Protein AF-A0A927ZLF7-F1 (afdb_monomer_lite)

Foldseek 3Di:
DDDDDDDPVVVVVPDPDDPPVVVVVVVVVVVVVVVVVVVVVVVVVVVVVVVVVVVVVVVVVVVVVVVVVVVVVVVVVVVVVVVVVVVVVVVVVVVVVVVVVVVVVVVVVVVVVVVPDVVSVVVCCCPVVVDDDVPDDDDDDDPPPDPDDDDDDDDDPPDDDDDDDDD

Radius of gyration: 61.61 Å; chains: 1; bounding box: 119×49×173 Å

Secondary structure (DSSP, 8-state):
---PPPPGGGGGGS------HHHHHHHHHHHHHHHHHHHHHHHHHHHHHHHHHHHHHHHHHHHHHHHHHHHHHHHHHHHHHHHHHHHHHHHHHHHHHHHHHHHHHHHHHHHHHHHTSHHHHHHHHHHHS----TT-----PPPTT--------------PPP-----

Structure (mmCIF, N/CA/C/O backbone):
data_AF-A0A927ZLF7-F1
#
_entry.id   AF-A0A927ZLF7-F1
#
loop_
_atom_site.group_PDB
_atom_site.id
_atom_site.type_symbol
_atom_site.label_atom_id
_atom_site.label_alt_id
_atom_site.label_comp_id
_atom_site.label_asym_id
_atom_site.label_entity_id
_atom_site.label_seq_id
_atom_site.pdbx_PDB_ins_code
_atom_site.Cartn_x
_atom_site.Cartn_y
_atom_site.Cartn_z
_atom_site.occupancy
_atom_site.B_iso_or_equiv
_atom_site.auth_seq_id
_atom_site.auth_comp_id
_atom_site.auth_asym_id
_atom_site.auth_atom_id
_atom_site.pdbx_PDB_model_num
ATOM 1 N N . MET A 1 1 ? 46.403 -35.017 -18.625 1.00 49.56 1 MET A N 1
ATOM 2 C CA . MET A 1 1 ? 46.566 -35.553 -19.998 1.00 49.56 1 MET A CA 1
ATOM 3 C C . MET A 1 1 ? 46.579 -34.379 -20.985 1.00 49.56 1 MET A C 1
ATOM 5 O O . MET A 1 1 ? 45.531 -33.820 -21.283 1.00 49.56 1 MET A O 1
ATOM 9 N N . PHE A 1 2 ? 47.757 -33.910 -21.409 1.00 51.69 2 PHE A N 1
ATOM 10 C CA . PHE A 1 2 ? 47.890 -32.727 -22.274 1.00 51.69 2 PHE A CA 1
ATOM 11 C C . PHE A 1 2 ? 47.727 -33.117 -23.753 1.00 51.69 2 PHE A C 1
ATOM 13 O O . PHE A 1 2 ? 48.564 -33.830 -24.302 1.00 51.69 2 PHE A O 1
ATOM 20 N N . LYS A 1 3 ? 46.661 -32.646 -24.419 1.00 57.66 3 LYS A N 1
ATOM 21 C CA . LYS A 1 3 ? 46.498 -32.790 -25.877 1.00 57.66 3 LYS A CA 1
ATOM 22 C C . LYS A 1 3 ? 47.559 -31.940 -26.583 1.00 57.66 3 LYS A C 1
ATOM 24 O O . LYS A 1 3 ? 47.423 -30.721 -26.673 1.00 57.66 3 LYS A O 1
ATOM 29 N N . GLN A 1 4 ? 48.617 -32.576 -27.081 1.00 65.00 4 GLN A N 1
ATOM 30 C CA . GLN A 1 4 ? 49.619 -31.909 -27.909 1.00 65.00 4 GLN A CA 1
ATOM 31 C C . GLN A 1 4 ? 48.948 -31.350 -29.175 1.00 65.00 4 GLN A C 1
ATOM 33 O O . GLN A 1 4 ? 48.414 -32.097 -29.996 1.00 65.00 4 GLN A O 1
ATOM 38 N N . LYS A 1 5 ? 48.962 -30.022 -29.345 1.00 63.06 5 LYS A N 1
ATOM 39 C CA . LYS A 1 5 ? 48.543 -29.378 -30.597 1.00 63.06 5 LYS A CA 1
ATOM 40 C C . LYS A 1 5 ? 49.514 -29.800 -31.699 1.00 63.06 5 LYS A C 1
ATOM 42 O O . LYS A 1 5 ? 50.704 -29.491 -31.621 1.00 63.06 5 LYS A O 1
ATOM 47 N N . LYS A 1 6 ? 49.009 -30.493 -32.726 1.00 60.06 6 LYS A N 1
ATOM 48 C CA . LYS A 1 6 ? 49.779 -30.813 -33.936 1.00 60.06 6 LYS A CA 1
ATOM 49 C C . LYS A 1 6 ? 50.379 -29.513 -34.487 1.00 60.06 6 LYS A C 1
ATOM 51 O O . LYS A 1 6 ? 49.663 -28.545 -34.738 1.00 60.06 6 LYS A O 1
ATOM 56 N N . ARG A 1 7 ? 51.710 -29.460 -34.599 1.00 61.31 7 ARG A N 1
ATOM 57 C CA . ARG A 1 7 ? 52.427 -28.293 -35.128 1.00 61.31 7 ARG A CA 1
ATOM 58 C C . ARG A 1 7 ? 52.123 -28.174 -36.627 1.00 61.31 7 ARG A C 1
ATOM 60 O O . ARG A 1 7 ? 52.374 -29.118 -37.370 1.00 61.31 7 ARG A O 1
ATOM 67 N N . ARG A 1 8 ? 51.623 -27.005 -37.050 1.00 59.34 8 ARG A N 1
ATOM 68 C CA . ARG A 1 8 ? 51.254 -26.637 -38.439 1.00 59.34 8 ARG A CA 1
ATOM 69 C C . ARG A 1 8 ? 52.331 -26.939 -39.489 1.00 59.34 8 ARG A C 1
ATOM 71 O O . ARG A 1 8 ? 52.030 -27.055 -40.666 1.00 59.34 8 ARG A O 1
ATOM 78 N N . SER A 1 9 ? 53.587 -27.057 -39.065 1.00 62.47 9 SER A N 1
ATOM 79 C CA . SER A 1 9 ? 54.728 -27.335 -39.936 1.00 62.47 9 SER A CA 1
ATOM 80 C C . SER A 1 9 ? 54.727 -28.737 -40.548 1.00 62.47 9 SER A C 1
ATOM 82 O O . SER A 1 9 ? 55.395 -28.937 -41.557 1.00 62.47 9 SER A O 1
ATOM 84 N N . LYS A 1 10 ? 54.003 -29.709 -39.971 1.00 60.00 10 LYS A N 1
ATOM 85 C CA . LYS A 1 10 ? 53.929 -31.069 -40.533 1.00 60.00 10 LYS A CA 1
ATOM 86 C C . LYS A 1 10 ? 53.048 -31.156 -41.784 1.00 60.00 10 LYS A C 1
ATOM 88 O O . LYS A 1 10 ? 53.311 -31.998 -42.625 1.00 60.00 10 LYS A O 1
ATOM 93 N N . GLU A 1 11 ? 52.064 -30.269 -41.929 1.00 59.34 11 GLU A N 1
ATOM 94 C CA . GLU A 1 11 ? 51.123 -30.264 -43.065 1.00 59.34 11 GLU A CA 1
ATOM 95 C C . GLU A 1 11 ? 51.746 -29.714 -44.357 1.00 59.34 11 GLU A C 1
ATOM 97 O O . GLU A 1 11 ? 51.234 -29.960 -45.440 1.00 59.34 11 GLU A O 1
ATOM 102 N N . PHE A 1 12 ? 52.863 -28.989 -44.256 1.00 57.78 12 PHE A N 1
ATOM 103 C CA . PHE A 1 12 ? 53.505 -28.341 -45.404 1.00 57.78 12 PHE A CA 1
ATOM 104 C C . PHE A 1 12 ? 54.439 -29.273 -46.193 1.00 57.78 12 PHE A C 1
ATOM 106 O O . PHE A 1 12 ? 54.893 -28.909 -47.270 1.00 57.78 12 PHE A O 1
ATOM 113 N N . LYS A 1 13 ? 54.767 -30.454 -45.647 1.00 59.03 13 LYS A N 1
ATOM 114 C CA . LYS A 1 13 ? 55.716 -31.406 -46.253 1.00 59.03 13 LYS A CA 1
ATOM 115 C C . LYS A 1 13 ? 55.062 -32.445 -47.171 1.00 59.03 13 LYS A C 1
ATOM 117 O O . LYS A 1 13 ? 55.790 -33.181 -47.816 1.00 59.03 13 LYS A O 1
ATOM 122 N N . ASP A 1 14 ? 53.730 -32.490 -47.218 1.00 57.72 14 ASP A N 1
ATOM 123 C CA . ASP A 1 14 ? 52.947 -33.533 -47.907 1.00 57.72 14 ASP A CA 1
ATOM 124 C C . ASP A 1 14 ? 52.192 -32.995 -49.140 1.00 57.72 14 ASP A C 1
ATOM 126 O O . ASP A 1 14 ? 51.301 -33.642 -49.684 1.00 57.72 14 ASP A O 1
ATOM 130 N N . SER A 1 15 ? 52.489 -31.763 -49.568 1.00 61.62 15 SER A N 1
ATOM 131 C CA . SER A 1 15 ? 51.762 -31.088 -50.642 1.00 61.62 15 SER A CA 1
ATOM 132 C C . SER A 1 15 ? 52.686 -30.726 -51.803 1.00 61.62 15 SER A C 1
ATOM 134 O O . SER A 1 15 ? 53.121 -29.582 -51.909 1.00 61.62 15 SER A O 1
ATOM 136 N N . ASP A 1 16 ? 52.895 -31.673 -52.719 1.00 64.75 16 ASP A N 1
ATOM 137 C CA . ASP A 1 16 ? 53.498 -31.474 -54.055 1.00 64.75 16 ASP A CA 1
ATOM 138 C C . ASP A 1 16 ? 52.570 -30.696 -55.019 1.00 64.75 16 ASP A C 1
ATOM 140 O O . ASP A 1 16 ? 52.528 -30.915 -56.230 1.00 64.75 16 ASP A O 1
ATOM 144 N N . LYS A 1 17 ? 51.769 -29.761 -54.495 1.00 68.19 17 LYS A N 1
ATOM 145 C CA . LYS A 1 17 ? 50.901 -28.920 -55.325 1.00 68.19 17 LYS A CA 1
ATOM 146 C C . LYS A 1 17 ? 51.685 -27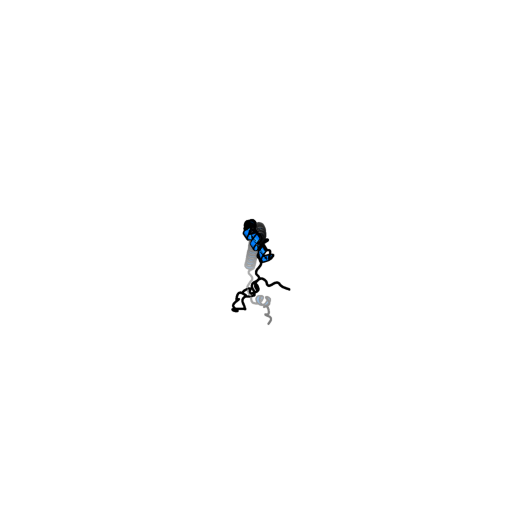.723 -55.836 1.00 68.19 17 LYS A C 1
ATOM 148 O O . LYS A 1 17 ? 52.077 -26.852 -55.062 1.00 68.19 17 LYS A O 1
ATOM 153 N N . ILE A 1 18 ? 51.832 -27.652 -57.156 1.00 70.56 18 ILE A N 1
ATOM 154 C CA . ILE A 1 18 ? 52.288 -26.459 -57.866 1.00 70.56 18 ILE A CA 1
ATOM 155 C C . ILE A 1 18 ? 51.312 -25.327 -57.522 1.00 70.56 18 ILE A C 1
ATOM 157 O O . ILE A 1 18 ? 50.118 -25.403 -57.811 1.00 70.56 18 ILE A O 1
ATOM 161 N N . ILE A 1 19 ? 51.806 -24.308 -56.820 1.00 64.56 19 ILE A N 1
ATOM 162 C CA . ILE A 1 19 ? 50.998 -23.163 -56.402 1.00 64.56 19 ILE A CA 1
ATOM 163 C C . ILE A 1 19 ? 50.776 -22.295 -57.633 1.00 64.56 19 ILE A C 1
ATOM 165 O O . ILE A 1 19 ? 51.656 -21.535 -58.033 1.00 64.56 19 ILE A O 1
ATOM 169 N N . ASP A 1 20 ? 49.586 -22.391 -58.210 1.00 78.81 20 ASP A N 1
ATOM 170 C CA . ASP A 1 20 ? 49.171 -21.485 -59.265 1.00 78.81 20 ASP A CA 1
ATOM 171 C C . ASP A 1 20 ? 48.983 -20.074 -58.675 1.00 78.81 20 ASP A C 1
ATOM 173 O O . ASP A 1 20 ? 48.108 -19.806 -57.838 1.00 78.81 20 ASP A O 1
ATOM 177 N N . LEU A 1 21 ? 49.895 -19.173 -59.043 1.00 80.50 21 LEU A N 1
ATOM 178 C CA . LEU A 1 21 ? 50.037 -17.849 -58.442 1.00 80.50 21 LEU A CA 1
ATOM 179 C C . LEU A 1 21 ? 48.779 -16.994 -58.654 1.00 80.50 21 LEU A C 1
ATOM 181 O O . LEU A 1 21 ? 48.458 -16.140 -57.821 1.00 80.50 21 LEU A O 1
ATOM 185 N N . GLU A 1 22 ? 48.061 -17.224 -59.751 1.00 81.88 22 GLU A N 1
ATOM 186 C CA . GLU A 1 22 ? 46.840 -16.505 -60.091 1.00 81.88 22 GLU A CA 1
ATOM 187 C C . GLU A 1 22 ? 45.661 -16.953 -59.221 1.00 81.88 22 GLU A C 1
ATOM 189 O O . GLU A 1 22 ? 44.995 -16.113 -58.604 1.00 81.88 22 GLU A O 1
ATOM 194 N N . GLN A 1 23 ? 45.487 -18.266 -59.043 1.00 84.88 23 GLN A N 1
ATOM 195 C CA . GLN A 1 23 ? 44.460 -18.834 -58.165 1.00 84.88 23 GLN A CA 1
ATOM 196 C C . GLN A 1 23 ? 44.677 -18.413 -56.705 1.00 84.88 23 GLN A C 1
ATOM 198 O O . GLN A 1 23 ? 43.746 -17.964 -56.031 1.00 84.88 23 GLN A O 1
ATOM 203 N N . ALA A 1 24 ? 45.927 -18.434 -56.232 1.00 83.88 24 ALA A N 1
ATOM 204 C CA . ALA A 1 24 ? 46.274 -17.981 -54.886 1.00 83.88 24 ALA A CA 1
ATOM 205 C C . ALA A 1 24 ? 46.009 -16.475 -54.677 1.00 83.88 24 ALA A C 1
ATOM 207 O O . ALA A 1 24 ? 45.646 -16.041 -53.577 1.00 83.88 24 ALA A O 1
ATOM 208 N N . ARG A 1 25 ? 46.185 -15.643 -55.716 1.00 86.25 25 ARG A N 1
ATOM 209 C CA . ARG A 1 25 ? 45.856 -14.206 -55.671 1.00 86.25 25 ARG A CA 1
ATOM 210 C C . ARG A 1 25 ? 44.343 -13.976 -55.664 1.00 86.25 25 ARG A C 1
ATOM 212 O O . ARG A 1 25 ? 43.883 -13.141 -54.880 1.00 86.25 25 ARG A O 1
ATOM 219 N N . ALA A 1 26 ? 43.583 -14.707 -56.479 1.00 88.75 26 ALA A N 1
ATOM 220 C CA . ALA A 1 26 ? 42.124 -14.628 -56.529 1.00 88.75 26 ALA A CA 1
ATOM 221 C C . ALA A 1 26 ? 41.488 -15.053 -55.195 1.00 88.75 26 ALA A C 1
ATOM 223 O O . ALA A 1 26 ? 40.708 -14.297 -54.618 1.00 88.75 26 ALA A O 1
ATOM 224 N N . GLU A 1 27 ? 41.919 -16.178 -54.621 1.00 89.12 27 GLU A N 1
ATOM 225 C CA . GLU A 1 27 ? 41.422 -16.665 -53.329 1.00 89.12 27 GLU A CA 1
ATOM 226 C C . GLU A 1 27 ? 41.693 -15.660 -52.197 1.00 89.12 27 GLU A C 1
ATOM 228 O O . GLU A 1 27 ? 40.836 -15.402 -51.352 1.00 89.12 27 GLU A O 1
ATOM 233 N N . ARG A 1 28 ? 42.872 -15.021 -52.187 1.00 87.44 28 ARG A N 1
ATOM 234 C CA . ARG A 1 28 ? 43.187 -13.957 -51.217 1.00 87.44 28 ARG A CA 1
ATOM 235 C C . ARG A 1 28 ? 42.292 -12.732 -51.396 1.00 87.44 28 ARG A C 1
ATOM 237 O O . ARG A 1 28 ? 41.918 -12.128 -50.390 1.00 87.44 28 ARG A O 1
ATOM 244 N N . ARG A 1 29 ? 41.964 -12.346 -52.635 1.00 90.56 29 ARG A N 1
ATOM 245 C CA . ARG A 1 29 ? 41.037 -11.235 -52.918 1.00 90.56 29 ARG A CA 1
ATOM 246 C C . ARG A 1 29 ? 39.629 -11.565 -52.427 1.00 90.56 29 ARG A C 1
ATOM 248 O O . ARG A 1 29 ? 39.061 -10.756 -51.701 1.00 90.56 29 ARG A O 1
ATOM 255 N N . GLU A 1 30 ? 39.121 -12.759 -52.713 1.00 90.38 30 GLU A N 1
ATOM 256 C CA . GLU A 1 30 ? 37.803 -13.212 -52.251 1.00 90.38 30 GLU A CA 1
ATOM 257 C C . GLU A 1 30 ? 37.743 -13.349 -50.724 1.00 90.38 30 GLU A C 1
ATOM 259 O O . GLU A 1 30 ? 36.836 -12.823 -50.084 1.00 90.38 30 GLU A O 1
ATOM 264 N N . ARG A 1 31 ? 38.775 -13.919 -50.089 1.00 91.31 31 ARG A N 1
ATOM 265 C CA . ARG A 1 31 ? 38.883 -13.955 -48.619 1.00 91.31 31 ARG A CA 1
ATOM 266 C C . ARG A 1 31 ? 38.894 -12.558 -48.001 1.00 91.31 31 ARG A C 1
ATOM 268 O O . ARG A 1 31 ? 38.296 -12.359 -46.945 1.00 91.31 31 ARG A O 1
ATOM 275 N N . ARG A 1 32 ? 39.564 -11.586 -48.633 1.00 91.81 32 ARG A N 1
ATOM 276 C CA . ARG A 1 32 ? 39.562 -10.184 -48.182 1.00 91.81 32 ARG A CA 1
ATOM 277 C C . ARG A 1 32 ? 38.184 -9.543 -48.343 1.00 91.81 32 ARG A C 1
ATOM 279 O O . ARG A 1 32 ? 37.761 -8.871 -47.406 1.00 91.81 32 ARG A O 1
ATOM 286 N N . LYS A 1 33 ? 37.482 -9.783 -49.457 1.00 93.12 33 LYS A N 1
ATOM 287 C CA . LYS A 1 33 ? 36.102 -9.312 -49.676 1.00 93.12 33 LYS A CA 1
ATOM 288 C C . LYS A 1 33 ? 35.145 -9.895 -48.637 1.00 93.12 33 LYS A C 1
ATOM 290 O O . LYS A 1 33 ? 34.545 -9.139 -47.888 1.00 93.12 33 LYS A O 1
ATOM 295 N N . LEU A 1 34 ? 35.136 -11.216 -48.461 1.00 93.19 34 LEU A N 1
ATOM 296 C CA . LEU A 1 34 ? 34.317 -11.895 -47.451 1.00 93.19 34 LEU A CA 1
ATOM 297 C C . LEU A 1 34 ? 34.610 -11.398 -46.029 1.00 93.19 34 LEU A C 1
ATOM 299 O O . LEU A 1 34 ? 33.699 -11.218 -45.220 1.00 93.19 34 LEU A O 1
ATOM 303 N N . ALA A 1 35 ? 35.883 -11.156 -45.702 1.00 92.12 35 ALA A N 1
ATOM 304 C CA . ALA A 1 35 ? 36.258 -10.585 -44.412 1.00 92.12 35 ALA A CA 1
ATOM 305 C C . ALA A 1 35 ? 35.784 -9.129 -44.256 1.00 92.12 35 ALA A C 1
ATOM 307 O O . ALA A 1 35 ? 35.370 -8.749 -43.158 1.00 92.12 35 ALA A O 1
ATOM 308 N N . ALA A 1 36 ? 35.828 -8.325 -45.322 1.00 92.88 36 ALA A N 1
ATOM 309 C CA . ALA A 1 36 ? 35.311 -6.960 -45.336 1.00 92.88 36 ALA A CA 1
ATOM 310 C C . ALA A 1 36 ? 33.781 -6.939 -45.190 1.00 92.88 36 ALA A C 1
ATOM 312 O O . ALA A 1 36 ? 33.273 -6.247 -44.309 1.00 92.88 36 ALA A O 1
ATOM 313 N N . ASP A 1 37 ? 33.063 -7.780 -45.932 1.00 92.94 37 ASP A N 1
ATOM 314 C CA . ASP A 1 37 ? 31.604 -7.909 -45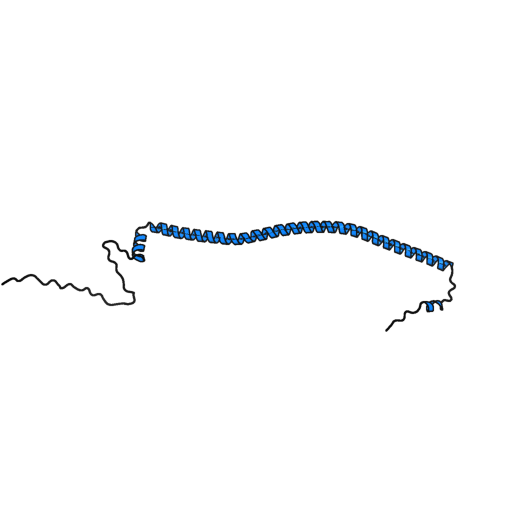.862 1.00 92.94 37 ASP A CA 1
ATOM 315 C C . ASP A 1 37 ? 31.149 -8.407 -44.492 1.00 92.94 37 ASP A C 1
ATOM 317 O O . ASP A 1 37 ? 30.184 -7.907 -43.913 1.00 92.94 37 ASP A O 1
ATOM 321 N N . LYS A 1 38 ? 31.887 -9.352 -43.897 1.00 92.06 38 LYS A N 1
ATOM 322 C CA . LYS A 1 38 ? 31.622 -9.821 -42.533 1.00 92.06 38 LYS A CA 1
ATOM 323 C C . LYS A 1 38 ? 31.832 -8.713 -41.500 1.00 92.06 38 LYS A C 1
ATOM 325 O O . LYS A 1 38 ? 31.056 -8.622 -40.547 1.00 92.06 38 LYS A O 1
ATOM 330 N N . LYS A 1 39 ? 32.850 -7.861 -41.672 1.00 91.12 39 LYS A N 1
ATOM 331 C CA . LYS A 1 39 ? 33.078 -6.690 -40.807 1.00 91.12 39 LYS A CA 1
ATOM 332 C C . LYS A 1 39 ? 31.980 -5.640 -40.981 1.00 91.12 39 LYS A C 1
ATOM 334 O O . LYS A 1 39 ? 31.467 -5.163 -39.972 1.00 91.12 39 LYS A O 1
ATOM 339 N N . LEU A 1 40 ? 31.581 -5.348 -42.217 1.00 91.81 40 LEU A N 1
ATOM 340 C CA . LEU A 1 40 ? 30.498 -4.420 -42.544 1.00 91.81 40 LEU A CA 1
ATOM 341 C C . LEU A 1 40 ? 29.156 -4.897 -41.977 1.00 91.81 40 LEU A C 1
ATOM 343 O O . LEU A 1 40 ? 28.427 -4.140 -41.346 1.00 91.81 40 LEU A O 1
ATOM 347 N N . ASN A 1 41 ? 28.831 -6.178 -42.141 1.00 91.25 41 ASN A N 1
ATOM 348 C CA . ASN A 1 41 ? 27.604 -6.745 -41.592 1.00 91.25 41 ASN A CA 1
ATOM 349 C C . ASN A 1 41 ? 27.620 -6.757 -40.060 1.00 91.25 41 ASN A C 1
ATOM 351 O O . ASN A 1 41 ? 26.595 -6.492 -39.435 1.00 91.25 41 ASN A O 1
ATOM 355 N N . LYS A 1 42 ? 28.778 -7.005 -39.434 1.00 90.25 42 LYS A N 1
ATOM 356 C CA . LYS A 1 42 ? 28.928 -6.898 -37.977 1.00 90.25 42 LYS A CA 1
ATOM 357 C C . LYS A 1 42 ? 28.726 -5.459 -37.491 1.00 90.25 42 LYS A C 1
ATOM 359 O O . LYS A 1 42 ? 27.980 -5.260 -36.537 1.00 90.25 42 LYS A O 1
ATOM 364 N N . SER A 1 43 ? 29.323 -4.462 -38.147 1.00 87.12 43 SER A N 1
ATOM 365 C CA . SER A 1 43 ? 29.132 -3.054 -37.774 1.00 87.12 43 SER A CA 1
ATOM 366 C C . SER A 1 43 ? 27.695 -2.582 -38.011 1.00 87.12 43 SER A C 1
ATOM 368 O O . SER A 1 43 ? 27.139 -1.917 -37.142 1.00 87.12 43 SER A O 1
ATOM 370 N N . ARG A 1 44 ? 27.042 -2.999 -39.108 1.00 87.69 44 ARG A N 1
ATOM 371 C CA . ARG A 1 44 ? 25.612 -2.734 -39.357 1.00 87.69 44 ARG A CA 1
ATOM 372 C C . ARG A 1 44 ? 24.717 -3.341 -38.281 1.00 87.69 44 ARG A C 1
ATOM 374 O O . ARG A 1 44 ? 23.830 -2.655 -37.786 1.00 87.69 44 ARG A O 1
ATOM 381 N N . ARG A 1 45 ? 24.948 -4.598 -37.886 1.00 84.62 45 ARG A N 1
ATOM 382 C CA . ARG A 1 45 ? 24.191 -5.250 -36.800 1.00 84.62 45 ARG A CA 1
ATOM 383 C C . ARG A 1 45 ? 24.364 -4.516 -35.474 1.00 84.62 45 ARG A C 1
ATOM 385 O O . ARG A 1 45 ? 23.376 -4.292 -34.784 1.00 84.62 45 ARG A O 1
ATOM 392 N N . ASN A 1 46 ? 25.588 -4.097 -35.158 1.00 84.38 46 ASN A N 1
ATOM 393 C CA . ASN A 1 46 ? 25.868 -3.324 -33.951 1.00 84.38 46 ASN A CA 1
ATOM 394 C C . ASN A 1 46 ? 25.184 -1.948 -33.989 1.00 84.38 46 ASN A C 1
ATOM 396 O O . ASN A 1 46 ? 24.528 -1.579 -33.024 1.00 84.38 46 ASN A O 1
ATOM 400 N N . ALA A 1 47 ? 25.248 -1.227 -35.112 1.00 82.00 47 ALA A N 1
ATOM 401 C CA . ALA A 1 47 ? 24.595 0.074 -35.269 1.00 82.00 47 ALA A CA 1
ATOM 402 C C . ALA A 1 47 ? 23.058 -0.018 -35.186 1.00 82.00 47 ALA A C 1
ATOM 404 O O . ALA A 1 47 ? 22.418 0.817 -34.549 1.00 82.00 47 ALA A O 1
ATOM 405 N N . LEU A 1 48 ? 22.453 -1.053 -35.784 1.00 82.12 48 LEU A N 1
ATOM 406 C CA . LEU A 1 48 ? 21.015 -1.325 -35.662 1.00 82.12 48 LEU A CA 1
ATOM 407 C C . LEU A 1 48 ? 20.623 -1.665 -34.216 1.00 82.12 48 LEU A C 1
ATOM 409 O O . LEU A 1 48 ? 19.600 -1.178 -33.731 1.00 82.12 48 LEU A O 1
ATOM 413 N N . GLY A 1 49 ? 21.455 -2.452 -33.524 1.00 77.56 4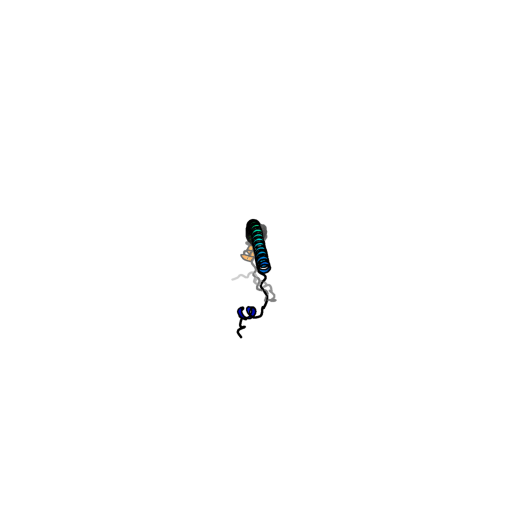9 GLY A N 1
ATOM 414 C CA . GLY A 1 49 ? 21.317 -2.732 -32.097 1.00 77.56 49 GLY A CA 1
ATOM 415 C C . GLY A 1 49 ? 21.355 -1.452 -31.265 1.00 77.56 49 GLY A C 1
ATOM 416 O O . GLY A 1 49 ? 20.409 -1.180 -30.536 1.00 77.56 49 GLY A O 1
ATOM 417 N N . GLU A 1 50 ? 22.368 -0.604 -31.449 1.00 76.25 50 GLU A N 1
ATOM 418 C CA . GLU A 1 50 ? 22.508 0.653 -30.706 1.00 76.25 50 GLU A CA 1
ATOM 419 C C . GLU A 1 50 ? 21.347 1.629 -30.931 1.00 76.25 50 GLU A C 1
ATOM 421 O O . GLU A 1 50 ? 20.881 2.262 -29.985 1.00 76.25 50 GLU A O 1
ATOM 426 N N . LEU A 1 51 ? 20.846 1.770 -32.160 1.00 70.50 51 LEU A N 1
ATOM 427 C CA . LEU A 1 51 ? 19.695 2.639 -32.433 1.00 70.50 51 LEU A CA 1
ATOM 428 C C . LEU A 1 51 ? 18.413 2.114 -31.768 1.00 70.50 51 LEU A C 1
ATOM 430 O O . LEU A 1 51 ? 17.605 2.908 -31.269 1.00 70.50 51 LEU A O 1
ATOM 434 N N . SER A 1 52 ? 18.235 0.789 -31.738 1.00 71.12 52 SER A N 1
ATOM 435 C CA . SER A 1 52 ? 17.129 0.133 -31.037 1.00 71.12 52 SER A CA 1
ATOM 436 C C . SER A 1 52 ? 17.250 0.318 -29.525 1.00 71.12 52 SER A C 1
ATOM 438 O O . SER A 1 52 ? 16.315 0.813 -28.895 1.00 71.12 52 SER A O 1
ATOM 440 N N . GLU A 1 53 ? 18.426 0.043 -28.960 1.00 68.88 53 GLU A N 1
ATOM 441 C CA . GLU A 1 53 ? 18.750 0.201 -27.539 1.00 68.88 53 GLU A CA 1
ATOM 442 C C . GLU A 1 53 ? 18.523 1.646 -27.081 1.00 68.88 53 GLU A C 1
ATOM 444 O O . GLU A 1 53 ? 17.809 1.882 -26.109 1.00 68.88 53 GLU A O 1
ATOM 449 N N . ARG A 1 54 ? 19.005 2.645 -27.833 1.00 65.31 54 ARG A N 1
ATOM 450 C CA . ARG A 1 54 ? 18.785 4.073 -27.531 1.00 65.31 54 ARG A CA 1
ATOM 451 C C . ARG A 1 54 ? 17.292 4.439 -27.520 1.00 65.31 54 ARG A C 1
ATOM 453 O O . ARG A 1 54 ? 16.842 5.169 -26.632 1.00 65.31 54 ARG A O 1
ATOM 460 N N . LYS A 1 55 ? 16.492 3.920 -28.466 1.00 65.44 55 LYS A N 1
ATOM 461 C CA . LYS A 1 55 ? 15.029 4.146 -28.508 1.00 65.44 55 LYS A CA 1
ATOM 462 C C . LYS A 1 55 ? 14.272 3.384 -27.416 1.00 65.44 55 LYS A C 1
ATOM 464 O O . LYS A 1 55 ? 13.260 3.886 -26.921 1.00 65.44 55 LYS A O 1
ATOM 469 N N . VAL A 1 56 ? 14.700 2.176 -27.063 1.00 67.38 56 VAL A N 1
ATOM 470 C CA . VAL A 1 56 ? 14.093 1.357 -26.003 1.00 67.38 56 VAL A CA 1
ATOM 471 C C . VAL A 1 56 ? 14.405 1.965 -24.638 1.00 67.38 56 VAL A C 1
ATOM 473 O O . VAL A 1 56 ? 13.485 2.200 -23.862 1.00 67.38 56 VAL A O 1
ATOM 476 N N . ASN A 1 57 ? 15.645 2.387 -24.391 1.00 72.19 57 ASN A N 1
ATOM 477 C CA . ASN A 1 57 ? 16.046 2.994 -23.123 1.00 72.19 57 ASN A CA 1
ATOM 478 C C . ASN A 1 57 ? 15.287 4.303 -22.831 1.00 72.19 57 ASN A C 1
ATOM 480 O O . ASN A 1 57 ? 14.870 4.553 -21.699 1.00 72.19 57 ASN A O 1
ATOM 484 N N . LYS A 1 58 ? 15.015 5.118 -23.863 1.00 71.75 58 LYS A N 1
ATOM 485 C CA . LYS A 1 58 ? 14.201 6.342 -23.726 1.00 71.75 58 LYS A CA 1
ATOM 486 C C . LYS A 1 58 ? 12.728 6.037 -23.412 1.00 71.75 58 LYS A C 1
ATOM 488 O O . LYS A 1 58 ? 12.114 6.757 -22.627 1.00 71.75 58 LYS A O 1
ATOM 493 N N . ARG A 1 59 ? 12.159 4.969 -23.986 1.00 75.50 59 ARG A N 1
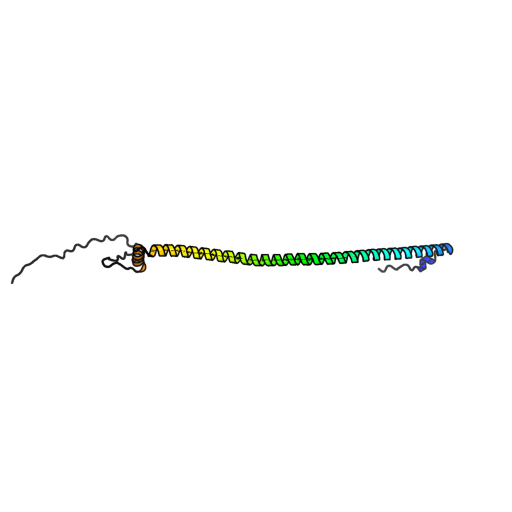ATOM 494 C CA . ARG A 1 59 ? 10.789 4.505 -23.686 1.00 75.50 59 ARG A CA 1
ATOM 495 C C . ARG A 1 59 ? 10.688 3.888 -22.289 1.00 75.50 59 ARG A C 1
ATOM 497 O O . ARG A 1 59 ? 9.733 4.176 -21.574 1.00 75.50 59 ARG A O 1
ATOM 504 N N . ASN A 1 60 ? 11.694 3.124 -21.879 1.00 79.88 60 ASN A N 1
ATOM 505 C CA . ASN A 1 60 ? 11.758 2.488 -20.567 1.00 79.88 60 ASN A CA 1
ATOM 506 C C . ASN A 1 60 ? 11.884 3.527 -19.450 1.00 79.88 60 ASN A C 1
ATOM 508 O O . ASN A 1 60 ? 11.167 3.423 -18.464 1.00 79.88 60 ASN A O 1
ATOM 512 N N . ARG A 1 61 ? 12.685 4.588 -19.638 1.00 82.38 61 ARG A N 1
ATOM 513 C CA . ARG A 1 61 ? 12.744 5.719 -18.692 1.00 82.38 61 ARG A CA 1
ATOM 514 C C . ARG A 1 61 ? 11.387 6.392 -18.505 1.00 82.38 61 ARG A C 1
ATOM 516 O O . ARG A 1 61 ? 10.989 6.626 -17.373 1.00 82.38 61 ARG A O 1
ATOM 523 N N . LYS A 1 62 ? 10.653 6.660 -19.592 1.00 85.44 62 LYS A N 1
ATOM 524 C CA . LYS A 1 62 ? 9.297 7.226 -19.494 1.00 85.44 62 LYS A CA 1
ATOM 525 C C . LYS A 1 62 ? 8.345 6.286 -18.753 1.00 85.44 62 LYS A C 1
ATOM 527 O O . LYS A 1 62 ? 7.641 6.736 -17.862 1.00 85.44 62 LYS A O 1
ATOM 532 N N . ARG A 1 63 ? 8.358 4.987 -19.074 1.00 88.88 63 ARG A N 1
ATOM 533 C CA . ARG A 1 63 ? 7.555 3.977 -18.360 1.00 88.88 63 ARG A CA 1
ATOM 534 C C . ARG A 1 63 ? 7.890 3.920 -16.872 1.00 88.88 63 ARG A C 1
ATOM 536 O O . ARG A 1 63 ? 6.973 3.848 -16.070 1.00 88.88 63 ARG A O 1
ATOM 543 N N . LEU A 1 64 ? 9.170 4.003 -16.517 1.00 91.69 64 LEU A N 1
ATOM 544 C CA . LEU A 1 64 ? 9.627 4.006 -15.128 1.00 91.69 64 LEU A CA 1
ATOM 545 C C . LEU A 1 64 ? 9.138 5.263 -14.395 1.00 91.69 64 LEU A C 1
ATOM 547 O O . LEU A 1 64 ? 8.621 5.151 -13.293 1.00 91.69 64 LEU A O 1
ATOM 551 N N . ILE A 1 65 ? 9.183 6.435 -15.040 1.00 91.69 65 ILE A N 1
ATOM 552 C CA . ILE A 1 65 ? 8.609 7.674 -14.489 1.00 91.69 65 ILE A CA 1
ATOM 553 C C . ILE A 1 65 ? 7.101 7.518 -14.241 1.00 91.69 65 ILE A C 1
ATOM 555 O O . ILE A 1 65 ? 6.645 7.796 -13.137 1.00 91.69 65 ILE A O 1
ATOM 559 N N . TYR A 1 66 ? 6.331 7.029 -15.220 1.00 93.69 66 TYR A N 1
ATOM 560 C CA . TYR A 1 66 ? 4.895 6.784 -15.028 1.00 93.69 66 TYR A CA 1
ATOM 561 C C . TYR A 1 66 ? 4.627 5.765 -13.919 1.00 93.69 66 TYR A C 1
ATOM 563 O O . TYR A 1 66 ? 3.720 5.963 -13.118 1.00 93.69 66 TYR A O 1
ATOM 571 N N . PHE A 1 67 ? 5.431 4.706 -13.834 1.00 94.50 67 PHE A N 1
ATOM 572 C CA . PHE A 1 67 ? 5.318 3.700 -12.783 1.00 94.50 67 PHE A CA 1
ATOM 573 C C . PHE A 1 67 ? 5.579 4.295 -11.394 1.00 94.50 67 PHE A C 1
ATOM 575 O O . PHE A 1 67 ? 4.805 4.045 -10.476 1.00 94.50 67 PHE A O 1
ATOM 582 N N . CYS A 1 68 ? 6.598 5.148 -11.247 1.00 93.81 68 CYS A N 1
ATOM 583 C CA . CYS A 1 68 ? 6.854 5.875 -10.002 1.00 93.81 68 CYS A CA 1
ATOM 584 C C . CYS A 1 68 ? 5.702 6.818 -9.631 1.00 93.81 68 CYS A C 1
ATOM 586 O O . CYS A 1 68 ? 5.338 6.889 -8.461 1.00 93.81 68 CYS A O 1
ATOM 588 N N . ILE A 1 69 ? 5.107 7.514 -10.607 1.00 94.00 69 ILE A N 1
ATOM 589 C CA . ILE A 1 69 ? 3.948 8.390 -10.370 1.00 94.00 69 ILE A CA 1
ATOM 590 C C . ILE A 1 69 ? 2.750 7.567 -9.880 1.00 94.00 69 ILE A C 1
ATOM 592 O O . ILE A 1 69 ? 2.141 7.912 -8.872 1.00 94.00 69 ILE A O 1
ATOM 596 N N . ILE A 1 70 ? 2.439 6.456 -10.554 1.00 94.25 70 ILE A N 1
ATOM 597 C CA . ILE A 1 70 ? 1.333 5.564 -10.179 1.00 94.25 70 ILE A CA 1
ATOM 598 C C . ILE A 1 70 ? 1.561 4.976 -8.782 1.00 94.25 70 ILE A C 1
ATOM 600 O O . ILE A 1 70 ? 0.650 4.993 -7.958 1.00 94.25 70 ILE A O 1
ATOM 604 N N . LEU A 1 71 ? 2.777 4.510 -8.482 1.00 94.44 71 LEU A N 1
ATOM 605 C CA . LEU A 1 71 ? 3.130 4.031 -7.145 1.00 94.44 71 LEU A CA 1
ATOM 606 C C . LEU A 1 71 ? 2.978 5.122 -6.083 1.00 94.44 71 LEU A C 1
ATOM 608 O O . LEU A 1 71 ? 2.427 4.849 -5.022 1.00 94.44 71 LEU A O 1
ATOM 612 N N . GLY A 1 72 ? 3.409 6.352 -6.370 1.00 92.50 72 GLY A N 1
ATOM 613 C CA . GLY A 1 72 ? 3.225 7.485 -5.464 1.00 92.50 72 GLY A CA 1
ATOM 614 C C . GLY A 1 72 ? 1.751 7.727 -5.133 1.00 92.50 72 GLY A C 1
ATOM 615 O O . GLY A 1 72 ? 1.401 7.863 -3.964 1.00 92.50 72 GLY A O 1
ATOM 616 N N . ILE A 1 73 ? 0.872 7.689 -6.141 1.00 91.00 73 ILE A N 1
ATOM 617 C CA . ILE A 1 73 ? -0.581 7.827 -5.950 1.00 91.00 73 ILE A CA 1
ATOM 618 C C . ILE A 1 73 ? -1.128 6.692 -5.072 1.00 91.00 73 ILE A C 1
ATOM 620 O O . ILE A 1 73 ? -1.882 6.952 -4.136 1.00 91.00 73 ILE A O 1
ATOM 624 N N . ILE A 1 74 ? -0.719 5.443 -5.322 1.00 89.94 74 ILE A N 1
ATOM 625 C CA . ILE A 1 74 ? -1.143 4.279 -4.526 1.00 89.94 74 ILE A CA 1
ATOM 626 C C . ILE A 1 74 ? -0.705 4.419 -3.063 1.00 89.94 74 ILE A C 1
ATOM 628 O O . ILE A 1 74 ? -1.490 4.123 -2.167 1.00 89.94 74 ILE A O 1
ATOM 632 N N . VAL A 1 75 ? 0.515 4.896 -2.805 1.00 89.75 75 VAL A N 1
ATOM 633 C CA . VAL A 1 75 ? 1.024 5.107 -1.441 1.00 89.75 75 VAL A CA 1
ATOM 634 C C . VAL A 1 75 ? 0.235 6.198 -0.715 1.00 89.75 75 VAL A C 1
ATOM 636 O O . VAL A 1 75 ? -0.129 6.002 0.441 1.00 89.75 75 VAL A O 1
ATOM 639 N N . VAL A 1 76 ? -0.086 7.312 -1.381 1.00 86.31 76 VAL A N 1
ATOM 640 C CA . VAL A 1 76 ? -0.892 8.398 -0.791 1.00 86.31 76 VAL A CA 1
ATOM 641 C C . VAL A 1 76 ? -2.299 7.911 -0.433 1.00 86.31 76 VAL A C 1
ATOM 643 O O . VAL A 1 76 ? -2.777 8.160 0.674 1.00 86.31 76 VAL A O 1
ATOM 646 N N . ILE A 1 77 ? -2.944 7.167 -1.337 1.00 82.44 77 ILE A N 1
ATOM 647 C CA . ILE A 1 77 ? -4.265 6.574 -1.086 1.00 82.44 77 ILE A CA 1
ATOM 648 C C . ILE A 1 77 ? -4.175 5.544 0.046 1.00 82.44 77 ILE A C 1
ATOM 650 O O . ILE A 1 77 ? -4.983 5.581 0.970 1.00 82.44 77 ILE A O 1
ATOM 654 N N . GLY A 1 78 ? -3.176 4.661 0.022 1.00 81.81 78 GLY A N 1
ATOM 655 C CA . GLY A 1 78 ? -2.960 3.653 1.060 1.00 81.81 78 GLY A CA 1
ATOM 656 C C . GLY A 1 78 ? -2.733 4.263 2.444 1.00 81.81 78 GLY A C 1
ATOM 657 O O . GLY A 1 78 ? -3.315 3.792 3.419 1.00 81.81 78 GLY A O 1
ATOM 658 N N . TRP A 1 79 ? -1.962 5.351 2.531 1.00 76.75 79 TRP A N 1
ATOM 659 C CA . TRP A 1 79 ? -1.748 6.098 3.773 1.00 76.75 79 TRP A CA 1
ATOM 660 C C . TRP A 1 79 ? -3.046 6.725 4.289 1.00 76.75 79 TRP A C 1
ATOM 662 O O . TRP A 1 79 ? -3.362 6.612 5.471 1.00 76.75 79 TRP A O 1
ATOM 672 N N . SER A 1 80 ? -3.831 7.341 3.400 1.00 70.75 80 SER A N 1
ATOM 673 C CA . SER A 1 80 ? -5.135 7.919 3.742 1.00 70.75 80 SER A CA 1
ATOM 674 C C . SER A 1 80 ? -6.112 6.856 4.253 1.00 70.75 80 SER A C 1
ATOM 676 O O . SER A 1 80 ? -6.742 7.051 5.290 1.00 70.75 80 SER A O 1
ATOM 678 N N . VAL A 1 81 ? -6.176 5.693 3.599 1.00 63.91 81 VAL A N 1
ATOM 679 C CA . VAL A 1 81 ? -7.019 4.569 4.029 1.00 63.91 81 VAL A CA 1
ATOM 680 C C . VAL A 1 81 ? -6.572 4.028 5.388 1.00 63.91 81 VAL A C 1
ATOM 682 O O . VAL A 1 81 ? -7.421 3.805 6.247 1.00 63.91 81 VAL A O 1
ATOM 685 N N . PHE A 1 82 ? -5.266 3.879 5.633 1.00 63.12 82 PHE A N 1
ATOM 686 C CA . PHE A 1 82 ? -4.748 3.482 6.949 1.00 63.12 82 PHE A CA 1
ATOM 687 C C . PHE A 1 82 ? -5.127 4.483 8.053 1.00 63.12 82 PHE A C 1
ATOM 689 O O . PHE A 1 82 ? -5.527 4.072 9.142 1.00 63.12 82 PHE A O 1
ATOM 696 N N . HIS A 1 83 ? -5.061 5.786 7.763 1.00 60.44 83 HIS A N 1
ATOM 697 C CA . HIS A 1 83 ? -5.412 6.848 8.710 1.00 60.44 83 HIS A CA 1
ATOM 698 C C . HIS A 1 83 ? -6.924 6.910 9.001 1.00 60.44 83 HIS A C 1
ATOM 700 O O . HIS A 1 83 ? -7.351 7.125 10.136 1.00 60.44 83 HIS A O 1
ATOM 706 N N . VAL A 1 84 ? -7.757 6.646 7.991 1.00 57.06 84 VAL A N 1
ATOM 707 C CA . VAL A 1 84 ? -9.216 6.541 8.151 1.00 57.06 84 VAL A CA 1
ATOM 708 C C . VAL A 1 84 ? -9.605 5.256 8.894 1.00 57.06 84 VAL A C 1
ATOM 710 O O . VAL A 1 84 ? -10.538 5.266 9.699 1.00 57.06 84 VAL A O 1
ATOM 713 N N . TYR A 1 85 ? -8.863 4.161 8.711 1.00 54.62 85 TYR A N 1
ATOM 714 C CA . TYR A 1 85 ? -9.092 2.920 9.454 1.00 54.62 85 TYR A CA 1
ATOM 715 C C . TYR A 1 85 ? -8.785 3.050 10.950 1.00 54.62 85 TYR A C 1
ATOM 717 O O . TYR A 1 85 ? -9.510 2.467 11.760 1.00 54.62 85 TYR A O 1
ATOM 725 N N . SER A 1 86 ? -7.779 3.841 11.348 1.00 52.62 86 SER A N 1
ATOM 726 C CA . SER A 1 86 ? -7.572 4.143 12.773 1.00 52.62 86 SER A CA 1
ATOM 727 C C . SER A 1 86 ? -8.744 4.920 13.380 1.00 52.62 86 SER A C 1
ATOM 729 O O . SER A 1 86 ? -9.093 4.688 14.536 1.00 52.62 86 SER A O 1
ATOM 731 N N . LEU A 1 87 ? -9.430 5.746 12.585 1.00 51.75 87 LEU A N 1
ATOM 732 C CA . LEU A 1 87 ? -10.542 6.570 13.056 1.00 51.75 87 LEU A CA 1
ATOM 733 C C . LEU A 1 87 ? -11.843 5.768 13.248 1.00 51.75 87 LEU A C 1
ATOM 735 O O . LEU A 1 87 ? -12.619 6.044 14.161 1.00 51.75 87 LEU A O 1
ATOM 739 N N . GLN A 1 88 ? -12.069 4.703 12.467 1.00 51.78 88 GLN A N 1
ATOM 740 C CA . GLN A 1 88 ? -13.215 3.806 12.693 1.00 51.78 88 GLN A CA 1
ATOM 741 C C . GLN A 1 88 ? -13.133 3.032 14.017 1.00 51.78 88 GLN A C 1
ATOM 743 O O . GLN A 1 88 ? -14.169 2.632 14.560 1.00 51.78 88 GLN A O 1
ATOM 748 N N . LYS A 1 89 ? -11.927 2.820 14.558 1.00 50.62 89 LYS A N 1
ATOM 749 C CA . LYS A 1 89 ? -11.761 2.176 15.866 1.00 50.62 89 LYS A CA 1
ATOM 750 C C . LYS A 1 89 ? -12.204 3.105 17.002 1.00 50.62 89 LYS A C 1
ATOM 752 O O . LYS A 1 89 ? -12.859 2.648 17.937 1.00 50.62 89 LYS A O 1
ATOM 757 N N . GLU A 1 90 ? -11.930 4.402 16.876 1.00 51.03 90 GLU A N 1
ATOM 758 C CA . GLU A 1 90 ? -12.352 5.428 17.838 1.00 51.03 90 GLU A CA 1
ATOM 759 C C . GLU A 1 90 ? -13.857 5.708 17.768 1.00 51.03 90 GLU A C 1
ATOM 761 O O . GLU A 1 90 ? -14.511 5.816 18.806 1.00 51.03 90 GLU A O 1
ATOM 766 N N . TYR A 1 91 ? -14.448 5.706 16.567 1.00 52.97 91 TYR A N 1
ATOM 767 C CA . TYR A 1 91 ? -15.896 5.881 16.400 1.00 52.97 91 TYR A CA 1
ATOM 768 C C . TYR A 1 91 ? -16.714 4.805 17.129 1.00 52.97 91 TYR A C 1
ATOM 770 O O . TYR A 1 91 ? -17.730 5.120 17.747 1.00 52.97 91 TYR A O 1
ATOM 778 N N . LYS A 1 92 ? -16.264 3.543 17.134 1.00 52.78 92 LYS A N 1
ATOM 779 C CA . LYS A 1 92 ? -16.947 2.479 17.893 1.00 52.78 92 LYS A CA 1
ATOM 780 C C . LYS A 1 92 ? -16.852 2.691 19.408 1.00 52.78 92 LYS A C 1
ATOM 782 O O . LYS A 1 92 ? -17.822 2.422 20.113 1.00 52.78 92 LYS A O 1
ATOM 787 N N . GLY A 1 93 ? -15.729 3.219 19.898 1.00 58.50 93 GLY A N 1
ATOM 788 C CA . GLY A 1 93 ? -15.552 3.562 21.312 1.00 58.50 93 GLY A CA 1
ATOM 789 C C . GLY A 1 93 ? -16.435 4.732 21.756 1.00 58.50 93 GLY A C 1
ATOM 790 O O . GLY A 1 93 ? -17.085 4.654 22.796 1.00 58.50 93 GLY A O 1
ATOM 791 N N . ILE A 1 94 ? -16.522 5.787 20.943 1.00 57.72 94 ILE A N 1
ATOM 792 C CA . ILE A 1 94 ? -17.298 6.999 21.259 1.00 57.72 94 ILE A CA 1
ATOM 793 C C . ILE A 1 94 ? -18.812 6.750 21.162 1.00 57.72 94 ILE A C 1
ATOM 795 O O . ILE A 1 94 ? -19.580 7.285 21.966 1.00 57.72 94 ILE A O 1
ATOM 799 N N . VAL A 1 95 ? -19.261 5.906 20.227 1.00 59.78 95 VAL A N 1
ATOM 800 C CA . VAL A 1 95 ? -20.675 5.502 20.126 1.00 59.78 95 VAL A CA 1
ATOM 801 C C . VAL A 1 95 ? -21.084 4.628 21.315 1.00 59.78 95 VAL A C 1
ATOM 803 O O . VAL A 1 95 ? -22.159 4.837 21.876 1.00 59.78 95 VAL A O 1
ATOM 806 N N . ALA A 1 96 ? -20.220 3.706 21.756 1.00 61.12 96 ALA A N 1
ATOM 807 C CA . ALA A 1 96 ? -20.483 2.884 22.936 1.00 61.12 96 ALA A CA 1
ATOM 808 C C . ALA A 1 96 ? -20.576 3.727 24.220 1.00 61.12 96 ALA A C 1
ATOM 810 O O . ALA A 1 96 ? -21.494 3.536 25.017 1.00 61.12 96 ALA A O 1
ATOM 811 N N . GLN A 1 97 ? -19.687 4.712 24.388 1.00 60.94 97 GLN A N 1
ATOM 812 C CA . GLN A 1 97 ? -19.733 5.631 25.530 1.00 60.94 97 GLN A CA 1
ATOM 813 C C . GLN A 1 97 ? -20.982 6.518 25.509 1.00 60.94 97 GLN A C 1
ATOM 815 O O . GLN A 1 97 ? -21.645 6.659 26.532 1.00 60.94 97 GLN A O 1
ATOM 820 N N . ASN A 1 98 ? -21.364 7.059 24.349 1.00 62.12 98 ASN A N 1
ATOM 821 C CA . ASN A 1 98 ? -22.600 7.837 24.231 1.00 62.12 98 ASN A CA 1
ATOM 822 C C . ASN A 1 98 ? -23.849 7.009 24.548 1.00 62.12 98 ASN A C 1
ATOM 824 O O . ASN A 1 98 ? -24.782 7.534 25.152 1.00 62.12 98 ASN A O 1
ATOM 828 N N . LYS A 1 99 ? -23.877 5.731 24.155 1.00 66.00 99 LYS A N 1
ATOM 829 C CA . LYS A 1 99 ? -25.000 4.843 24.465 1.00 66.00 99 LYS A CA 1
ATOM 830 C C . LYS A 1 99 ? -25.091 4.568 25.969 1.00 66.00 99 LYS A C 1
ATOM 832 O O . LYS A 1 99 ? -26.144 4.801 26.549 1.00 66.00 99 LYS A O 1
ATOM 837 N N . ALA A 1 100 ? -23.974 4.211 26.605 1.00 69.25 100 ALA A N 1
ATOM 838 C CA . ALA A 1 100 ? -23.921 3.978 28.049 1.00 69.25 100 ALA A CA 1
ATOM 839 C C . ALA A 1 100 ? -24.266 5.236 28.871 1.00 69.25 100 ALA A C 1
ATOM 841 O O . ALA A 1 100 ? -24.922 5.145 29.903 1.00 69.25 100 ALA A O 1
ATOM 842 N N . LEU A 1 101 ? -23.846 6.427 28.424 1.00 63.34 101 LEU A N 1
ATOM 843 C CA . LEU A 1 101 ? -24.201 7.685 29.092 1.00 63.34 101 LEU A CA 1
ATOM 844 C C . LEU A 1 101 ? -25.678 8.059 28.900 1.00 63.34 101 LEU A C 1
ATOM 846 O O . LEU A 1 101 ? -26.252 8.690 29.784 1.00 63.34 101 LEU A O 1
ATOM 850 N N . LYS A 1 102 ? -26.294 7.699 27.767 1.00 64.38 102 LYS A N 1
ATOM 851 C CA . LYS A 1 102 ? -27.731 7.908 27.540 1.00 64.38 102 LYS A CA 1
ATOM 852 C C . LYS A 1 102 ? -28.587 6.965 28.377 1.00 64.38 102 LYS A C 1
ATOM 854 O O . LYS A 1 102 ? -29.537 7.451 28.973 1.00 64.38 102 LYS A O 1
ATOM 859 N N . GLU A 1 103 ? -28.219 5.688 28.459 1.00 68.94 103 GLU A N 1
ATOM 860 C CA . GLU A 1 103 ? -28.899 4.704 29.316 1.00 68.94 103 GLU A CA 1
ATOM 861 C C . GLU A 1 103 ? -28.855 5.160 30.780 1.00 68.94 103 GLU A C 1
ATOM 863 O O . GLU A 1 103 ? -29.900 5.374 31.378 1.00 68.94 103 GLU A O 1
ATOM 868 N N . LYS A 1 104 ? -27.674 5.528 31.301 1.00 66.50 104 LYS A N 1
ATOM 869 C CA . LYS A 1 104 ? -27.563 6.092 32.660 1.00 66.50 104 LYS A CA 1
ATOM 870 C C . LYS A 1 104 ? -28.417 7.339 32.867 1.00 66.50 104 LYS A C 1
ATOM 872 O O . LYS A 1 104 ? -28.997 7.515 33.928 1.00 66.50 104 LYS A O 1
ATOM 877 N N . LYS A 1 105 ? -28.480 8.241 31.883 1.00 68.19 105 LYS A N 1
ATOM 878 C CA . LYS A 1 105 ? -29.341 9.425 31.994 1.00 68.19 105 LYS A CA 1
ATOM 879 C C . LYS A 1 105 ? -30.818 9.053 32.047 1.00 68.19 105 LYS A C 1
ATOM 881 O O . LYS A 1 105 ? -31.532 9.718 32.780 1.00 68.19 105 LYS A O 1
ATOM 886 N N . GLN A 1 106 ? -31.253 8.049 31.287 1.00 67.69 106 GLN A N 1
ATOM 887 C CA . GLN A 1 106 ? -32.634 7.570 31.306 1.00 67.69 106 GLN A CA 1
ATOM 888 C C . GLN A 1 106 ? -32.977 6.949 32.661 1.00 67.69 106 GLN A C 1
ATOM 890 O O . GLN A 1 106 ? -33.922 7.414 33.293 1.00 67.69 106 GLN A O 1
ATOM 895 N N . ASP A 1 107 ? -32.139 6.038 33.156 1.00 68.44 107 ASP A N 1
ATOM 896 C CA . ASP A 1 107 ? -32.318 5.394 34.462 1.00 68.44 107 ASP A CA 1
ATOM 897 C C . ASP A 1 107 ? -32.405 6.441 35.588 1.00 68.44 107 ASP A C 1
ATOM 899 O O . ASP A 1 107 ? -33.354 6.464 36.367 1.00 68.44 107 ASP A O 1
ATOM 903 N N . LEU A 1 108 ? -31.472 7.403 35.611 1.00 62.03 108 LEU A N 1
ATOM 904 C CA . LEU A 1 108 ? -31.481 8.487 36.598 1.00 62.03 108 LEU A CA 1
ATOM 905 C C . LEU A 1 108 ? -32.675 9.442 36.438 1.00 62.03 108 LEU A C 1
ATOM 907 O O . LEU A 1 108 ? -33.129 10.002 37.431 1.00 62.03 108 LEU A O 1
ATOM 911 N N . THR A 1 109 ? -33.192 9.670 35.226 1.00 60.16 109 THR A N 1
ATOM 912 C CA . THR A 1 109 ? -34.406 10.490 35.044 1.00 60.16 109 THR A CA 1
ATOM 913 C C . THR A 1 109 ? -35.673 9.771 35.484 1.00 60.16 109 THR A C 1
ATOM 915 O O . THR A 1 109 ? -36.585 10.429 35.982 1.00 60.16 109 THR A O 1
ATOM 918 N N . GLU A 1 110 ? -35.731 8.449 35.336 1.00 64.06 110 GLU A N 1
ATOM 919 C CA . GLU A 1 110 ? -36.831 7.631 35.847 1.00 64.06 110 GLU A CA 1
ATOM 920 C C . GLU A 1 110 ? -36.805 7.589 37.379 1.00 64.06 110 GLU A C 1
ATOM 922 O O . GLU A 1 110 ? -37.829 7.846 38.015 1.00 64.06 110 GLU A O 1
ATOM 927 N N . GLU A 1 111 ? -35.626 7.406 37.982 1.00 60.88 111 GLU A N 1
ATOM 928 C CA . GLU A 1 111 ? -35.442 7.526 39.432 1.00 60.88 111 GLU A CA 1
ATOM 929 C C . GLU A 1 111 ? -35.843 8.919 39.938 1.00 60.88 111 GLU A C 1
ATOM 931 O O . GLU A 1 111 ? -36.607 9.033 40.895 1.00 60.88 111 GLU A O 1
ATOM 936 N N . LEU A 1 112 ? -35.404 9.993 39.272 1.00 60.34 112 LEU A N 1
ATOM 937 C CA . LEU A 1 112 ? -35.742 11.364 39.669 1.00 60.34 112 LEU A CA 1
ATOM 938 C C . LEU A 1 112 ? -37.244 11.665 39.525 1.00 60.34 112 LEU A C 1
ATOM 940 O O . LEU A 1 112 ? -37.805 12.406 40.334 1.00 60.34 112 LEU A O 1
ATOM 944 N N . GLY A 1 113 ? -37.905 11.077 38.525 1.00 59.59 113 GLY A N 1
ATOM 945 C CA . GLY A 1 113 ? -39.359 11.131 38.373 1.00 59.59 113 GLY A CA 1
ATOM 946 C C . GLY A 1 113 ? -40.092 10.453 39.534 1.00 59.59 113 GLY A C 1
ATOM 947 O O . GLY A 1 113 ? -41.107 10.969 40.003 1.00 59.59 113 GLY A O 1
ATOM 948 N N . ASN A 1 114 ? -39.535 9.357 40.053 1.00 58.31 114 ASN A N 1
ATOM 949 C CA . ASN A 1 114 ? -40.063 8.638 41.213 1.00 58.31 114 ASN A CA 1
ATOM 950 C C . ASN A 1 114 ? -39.787 9.338 42.556 1.00 58.31 114 ASN A C 1
ATOM 952 O O . ASN A 1 114 ? -40.582 9.201 43.484 1.00 58.31 114 ASN A O 1
ATOM 956 N N . VAL A 1 115 ? -38.709 10.121 42.671 1.00 56.47 115 VAL A N 1
ATOM 957 C CA . VAL A 1 115 ? -38.337 10.841 43.910 1.00 56.47 115 VAL A CA 1
ATOM 958 C C . VAL A 1 115 ? -39.349 11.927 44.302 1.00 56.47 115 VAL A C 1
ATOM 960 O O . VAL A 1 115 ? -39.480 12.241 45.482 1.00 56.47 115 VAL A O 1
ATOM 963 N N . ASN A 1 116 ? -40.122 12.469 43.357 1.00 58.00 116 ASN A N 1
ATOM 964 C CA . ASN A 1 116 ? -41.185 13.435 43.667 1.00 58.00 116 ASN A CA 1
ATOM 965 C C . ASN A 1 116 ? -42.471 12.794 44.222 1.00 58.00 116 ASN A C 1
ATOM 967 O O . ASN A 1 116 ? -43.405 13.520 44.568 1.00 58.00 116 ASN A O 1
ATOM 971 N N . ASN A 1 117 ? -42.550 11.462 44.314 1.00 66.94 117 ASN A N 1
ATOM 972 C CA . ASN A 1 117 ? -43.694 10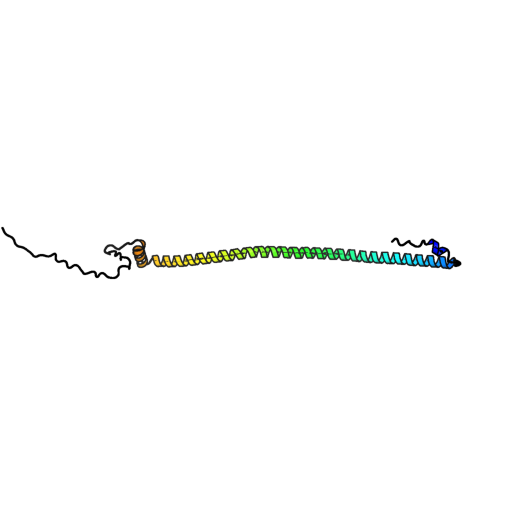.787 44.912 1.00 66.94 117 ASN A CA 1
ATOM 973 C C . ASN A 1 117 ? -43.477 10.630 46.433 1.00 66.94 117 ASN A C 1
ATOM 975 O O . ASN A 1 117 ? -42.519 9.962 46.837 1.00 66.94 117 ASN A O 1
ATOM 979 N N . PRO A 1 118 ? -44.339 11.209 47.293 1.00 66.69 118 PRO A N 1
ATOM 980 C CA . PRO A 1 118 ? -44.178 11.129 48.746 1.00 66.69 118 PRO A CA 1
ATOM 981 C C . PRO A 1 118 ? -44.118 9.686 49.267 1.00 66.69 118 PRO A C 1
ATOM 983 O O . PRO A 1 118 ? -43.375 9.424 50.209 1.00 66.69 118 PRO A O 1
ATOM 986 N N . GLU A 1 119 ? -44.804 8.730 48.628 1.00 71.81 119 GLU A N 1
ATOM 987 C CA . GLU A 1 119 ? -44.726 7.318 49.031 1.00 71.81 119 GLU A CA 1
ATOM 988 C C . GLU A 1 119 ? -43.330 6.713 48.848 1.00 71.81 119 GLU A C 1
ATOM 990 O O . GLU A 1 119 ? -42.879 5.942 49.694 1.00 71.81 119 GLU A O 1
ATOM 995 N N . TYR A 1 120 ? -42.622 7.079 47.777 1.00 69.19 120 TYR A N 1
ATOM 996 C CA . TYR A 1 120 ? -41.279 6.565 47.508 1.00 69.19 120 TYR A CA 1
ATOM 997 C C . TYR A 1 120 ? -40.272 7.091 48.538 1.00 69.19 120 TYR A C 1
ATOM 999 O O . TYR A 1 120 ? -39.439 6.346 49.050 1.00 69.19 120 TYR A O 1
ATOM 1007 N N . VAL A 1 121 ? -40.399 8.367 48.914 1.00 71.81 121 VAL A N 1
ATOM 1008 C CA . VAL A 1 121 ? -39.580 8.990 49.964 1.00 71.81 121 VAL A CA 1
ATOM 1009 C C . VAL A 1 121 ? -39.869 8.368 51.331 1.00 71.81 121 VAL A C 1
ATOM 1011 O O . VAL A 1 121 ? -38.940 8.100 52.093 1.00 71.81 121 VAL A O 1
ATOM 1014 N N . GLU A 1 122 ? -41.136 8.090 51.642 1.00 75.94 122 GLU A N 1
ATOM 1015 C CA . GLU A 1 122 ? -41.527 7.423 52.886 1.00 75.94 122 GLU A CA 1
ATOM 1016 C C . GLU A 1 122 ? -40.994 5.990 52.972 1.00 75.94 122 GLU A C 1
ATOM 1018 O O . GLU A 1 122 ? -40.445 5.610 54.008 1.00 75.94 122 GLU A O 1
ATOM 1023 N N . GLN A 1 123 ? -41.099 5.209 51.892 1.00 76.62 123 GLN A N 1
ATOM 1024 C CA . GLN A 1 123 ? -40.511 3.868 51.820 1.00 76.62 123 GLN A CA 1
ATOM 1025 C C . GLN A 1 123 ? -38.994 3.934 51.976 1.00 76.62 123 GLN A C 1
ATOM 1027 O O . GLN A 1 123 ? -38.430 3.220 52.806 1.00 76.62 123 GLN A O 1
ATOM 1032 N N . GLN A 1 124 ? -38.332 4.863 51.279 1.00 76.12 124 GLN A N 1
ATOM 1033 C CA . GLN A 1 124 ? -36.884 4.974 51.353 1.00 76.12 124 GLN A CA 1
ATOM 1034 C C . GLN A 1 124 ? -36.399 5.378 52.750 1.00 76.12 124 GLN A C 1
ATOM 1036 O O . GLN A 1 124 ? -35.416 4.822 53.247 1.00 76.12 124 GLN A O 1
ATOM 1041 N N . ALA A 1 125 ? -37.107 6.299 53.407 1.00 82.06 125 ALA A N 1
ATOM 1042 C CA . ALA A 1 125 ? -36.823 6.725 54.772 1.00 82.06 125 ALA A CA 1
ATOM 1043 C C . ALA A 1 125 ? -37.090 5.613 55.801 1.00 82.06 125 ALA A C 1
ATOM 1045 O O . ALA A 1 125 ? -36.334 5.479 56.765 1.00 82.06 125 ALA A O 1
ATOM 1046 N N . ARG A 1 126 ? -38.112 4.775 55.594 1.00 82.25 126 ARG A N 1
ATOM 1047 C CA . ARG A 1 126 ? -38.383 3.604 56.445 1.00 82.25 126 ARG A CA 1
ATOM 1048 C C . ARG A 1 126 ? -37.334 2.506 56.264 1.00 82.25 126 ARG A C 1
ATOM 1050 O O . ARG A 1 126 ? -36.898 1.924 57.253 1.00 82.25 126 ARG A O 1
ATOM 1057 N N . GLU A 1 127 ? -36.889 2.248 55.037 1.00 79.62 127 GLU A N 1
ATOM 1058 C CA . GLU A 1 127 ? -35.947 1.164 54.726 1.00 79.62 127 GLU A CA 1
ATOM 1059 C C . GLU A 1 127 ? -34.487 1.516 55.036 1.00 79.62 127 GLU A C 1
ATOM 1061 O O . GLU A 1 127 ? -33.804 0.766 55.734 1.00 79.62 127 GLU A O 1
ATOM 1066 N N . GLN A 1 128 ? -34.000 2.660 54.542 1.00 79.56 128 GLN A N 1
ATOM 1067 C CA . GLN A 1 128 ? -32.596 3.060 54.704 1.00 79.56 128 GLN A CA 1
ATOM 1068 C C . GLN A 1 128 ? -32.345 3.804 56.016 1.00 79.56 128 GLN A C 1
ATOM 1070 O O . GLN A 1 128 ? -31.311 3.596 56.649 1.00 79.56 128 GLN A O 1
ATOM 1075 N N . LEU A 1 129 ? -33.278 4.666 56.434 1.00 80.75 129 LEU A N 1
ATOM 1076 C CA . LEU A 1 129 ? -33.097 5.541 57.599 1.00 80.75 129 LEU A CA 1
ATOM 1077 C C . LEU A 1 129 ? -33.871 5.073 58.841 1.00 80.75 129 LEU A C 1
ATOM 1079 O O . LEU A 1 129 ? -33.692 5.659 59.908 1.00 80.75 129 LEU A O 1
ATOM 1083 N N . LYS A 1 130 ? -34.703 4.022 58.731 1.00 80.75 130 LYS A N 1
ATOM 1084 C CA . LYS A 1 130 ? -35.559 3.494 59.814 1.00 80.75 130 LYS A CA 1
ATOM 1085 C C . LYS A 1 130 ? -36.397 4.580 60.502 1.00 80.75 130 LYS A C 1
ATOM 1087 O O . LYS A 1 130 ? -36.654 4.519 61.703 1.00 80.75 130 LYS A O 1
ATOM 1092 N N . MET A 1 131 ? -36.805 5.593 59.738 1.00 82.00 131 MET A N 1
ATOM 1093 C CA . MET A 1 131 ? -37.619 6.699 60.232 1.00 82.00 131 MET A CA 1
ATOM 1094 C C . MET A 1 131 ? -39.100 6.309 60.254 1.00 82.00 131 MET A C 1
ATOM 1096 O O . MET A 1 131 ? -39.600 5.679 59.324 1.00 82.00 131 MET A O 1
ATOM 1100 N N . VAL A 1 132 ? -39.809 6.715 61.308 1.00 81.06 132 VAL A N 1
ATOM 1101 C CA . VAL A 1 132 ? -41.261 6.539 61.468 1.00 81.06 132 VAL A CA 1
ATOM 1102 C C . VAL A 1 132 ? -41.929 7.893 61.685 1.00 81.06 132 VAL A C 1
ATOM 1104 O O . VAL A 1 132 ? -41.317 8.804 62.250 1.00 81.06 132 VAL A O 1
ATOM 1107 N N . LYS A 1 133 ? -43.174 8.053 61.223 1.00 79.69 133 LYS A N 1
ATOM 1108 C CA . LYS A 1 133 ? -43.926 9.296 61.440 1.00 79.69 133 LYS A CA 1
ATOM 1109 C C . LYS A 1 133 ? -44.301 9.445 62.922 1.00 79.69 133 LYS A C 1
ATOM 1111 O O . LYS A 1 133 ? -44.436 8.439 63.624 1.00 79.69 133 LYS A O 1
ATOM 1116 N N . PRO A 1 134 ? -44.493 10.680 63.423 1.00 78.94 134 PRO A N 1
ATOM 1117 C CA . PRO A 1 134 ? -44.949 10.890 64.794 1.00 78.94 134 PRO A CA 1
ATOM 1118 C C . PRO A 1 134 ? -46.295 10.181 65.016 1.00 78.94 134 PRO A C 1
ATOM 1120 O O . PRO A 1 134 ? -47.285 10.514 64.371 1.00 78.94 134 PRO A O 1
ATOM 1123 N N . GLY A 1 135 ? -46.311 9.189 65.913 1.00 77.94 135 GLY A N 1
ATOM 1124 C CA . GLY A 1 135 ? -47.485 8.356 66.213 1.00 77.94 135 GLY A CA 1
ATOM 1125 C C . GLY A 1 135 ? -47.457 6.932 65.635 1.00 77.94 135 GLY A C 1
ATOM 1126 O O . GLY A 1 135 ? -48.328 6.139 65.979 1.00 77.94 135 GLY A O 1
ATOM 1127 N N . GLU A 1 136 ? -46.466 6.574 64.813 1.00 79.75 136 GLU A N 1
ATOM 1128 C CA . GLU A 1 136 ? -46.263 5.206 64.308 1.00 79.75 136 GLU A CA 1
ATOM 1129 C C . GLU A 1 136 ? -45.227 4.437 65.153 1.00 79.75 136 G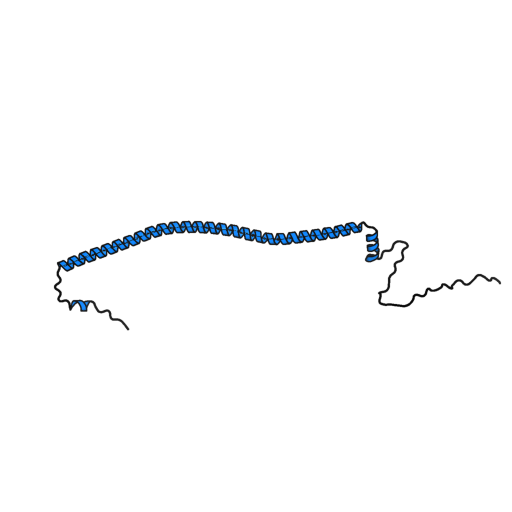LU A C 1
ATOM 1131 O O . GLU A 1 136 ? -44.284 5.023 65.686 1.00 79.75 136 GLU A O 1
ATOM 1136 N N . VAL A 1 137 ? -45.375 3.110 65.272 1.00 76.19 137 VAL A N 1
ATOM 1137 C CA . VAL A 1 137 ? -44.474 2.245 66.061 1.00 76.19 137 VAL A CA 1
ATOM 1138 C C . VAL A 1 137 ? -43.671 1.333 65.129 1.00 76.19 137 VAL A C 1
ATOM 1140 O O . VAL A 1 137 ? -44.248 0.589 64.338 1.00 76.19 137 VAL A O 1
ATOM 1143 N N . MET A 1 138 ? -42.337 1.368 65.223 1.00 79.00 138 MET A N 1
ATOM 1144 C CA . MET A 1 138 ? -41.444 0.520 64.421 1.00 79.00 138 MET A CA 1
ATOM 1145 C C . MET A 1 138 ? -41.393 -0.909 64.980 1.00 79.00 138 MET A C 1
ATOM 1147 O O . MET A 1 138 ? -41.006 -1.105 66.132 1.00 79.00 138 MET A O 1
ATOM 1151 N N . TYR A 1 139 ? -41.726 -1.913 64.163 1.00 78.06 139 TYR A N 1
ATOM 1152 C CA . TYR A 1 139 ? -41.657 -3.327 64.550 1.00 78.06 139 TYR A CA 1
ATOM 1153 C C . TYR A 1 139 ? -40.424 -3.998 63.933 1.00 78.06 139 TYR A C 1
ATOM 1155 O O . TYR A 1 139 ? -40.282 -4.043 62.712 1.00 78.06 139 TYR A O 1
ATOM 1163 N N . ILE A 1 140 ? -39.526 -4.528 64.767 1.00 79.00 140 ILE A N 1
ATOM 1164 C CA . ILE A 1 140 ? -38.362 -5.300 64.312 1.00 79.00 140 ILE A CA 1
ATOM 1165 C C . ILE A 1 140 ? -38.719 -6.777 64.444 1.00 79.00 140 ILE A C 1
ATOM 1167 O O . ILE A 1 140 ? -38.822 -7.301 65.552 1.00 79.00 140 ILE A O 1
ATOM 1171 N N . LEU A 1 141 ? -38.935 -7.442 63.311 1.00 80.19 141 LEU A N 1
ATOM 1172 C CA . LEU A 1 141 ? -39.198 -8.877 63.294 1.00 80.19 141 LEU A CA 1
ATOM 1173 C C . LEU A 1 141 ? -37.882 -9.641 63.529 1.00 80.19 141 LEU A C 1
ATOM 1175 O O . LEU A 1 141 ? -36.879 -9.317 62.885 1.00 80.19 141 LEU A O 1
ATOM 1179 N N . PRO A 1 142 ? -37.857 -10.647 64.423 1.00 76.62 142 PRO A N 1
ATOM 1180 C CA . PRO A 1 142 ? -36.706 -11.532 64.549 1.00 76.62 142 PRO A CA 1
ATOM 1181 C C . PRO A 1 142 ? -36.497 -12.323 63.242 1.00 76.62 142 PRO A C 1
ATOM 1183 O O . PRO A 1 142 ? -37.465 -12.571 62.513 1.00 76.62 142 PRO A O 1
ATOM 1186 N N . PRO A 1 143 ? -35.249 -12.710 62.915 1.00 69.25 143 PRO A N 1
ATOM 1187 C CA . PRO A 1 143 ? -34.959 -13.522 61.735 1.00 69.25 143 PRO A CA 1
ATOM 1188 C C . PRO A 1 143 ? -35.798 -14.808 61.744 1.00 69.25 143 PRO A C 1
ATOM 1190 O O . PRO A 1 143 ? -36.056 -15.385 62.802 1.00 69.25 143 PRO A O 1
ATOM 1193 N N . LYS A 1 144 ? -36.263 -15.218 60.557 1.00 61.97 144 LYS A N 1
ATOM 1194 C CA . LYS A 1 144 ? -37.291 -16.251 60.313 1.00 61.97 144 LYS A CA 1
ATOM 1195 C C . LYS A 1 144 ? -36.833 -17.693 60.593 1.00 61.97 144 LYS A C 1
ATOM 1197 O O . LYS A 1 144 ? -37.264 -18.617 59.909 1.00 61.97 144 LYS A O 1
ATOM 1202 N N . ASP A 1 145 ? -36.023 -17.892 61.621 1.00 56.91 145 ASP A N 1
ATOM 1203 C CA . ASP A 1 145 ? -35.489 -19.205 61.982 1.00 56.91 145 ASP A CA 1
ATOM 1204 C C . ASP A 1 145 ? -36.193 -19.778 63.228 1.00 56.91 145 ASP A C 1
ATOM 1206 O O . ASP A 1 145 ? -35.940 -20.912 63.628 1.00 56.91 145 ASP A O 1
ATOM 1210 N N . THR A 1 146 ? -37.117 -19.026 63.843 1.00 55.91 146 THR A N 1
ATOM 1211 C CA . THR A 1 146 ? -37.873 -19.443 65.036 1.00 55.91 146 THR A CA 1
ATOM 1212 C C . THR A 1 146 ? -39.360 -19.624 64.733 1.00 55.91 146 THR A C 1
ATOM 1214 O O . THR A 1 146 ? -40.230 -18.849 65.127 1.00 55.91 146 THR A O 1
ATOM 1217 N N . THR A 1 147 ? -39.685 -20.697 64.015 1.00 50.78 147 THR A N 1
ATOM 1218 C CA . THR A 1 147 ? -41.067 -21.171 63.886 1.00 50.78 147 THR A CA 1
ATOM 1219 C C . THR A 1 147 ? -41.588 -21.677 65.234 1.00 50.78 147 THR A C 1
ATOM 1221 O O . THR A 1 147 ? -41.159 -22.720 65.716 1.00 50.78 147 THR A O 1
ATOM 1224 N N . GLY A 1 148 ? -42.572 -20.966 65.792 1.00 54.81 148 GLY A N 1
ATOM 1225 C CA . GLY A 1 148 ? -43.623 -21.561 66.619 1.00 54.81 148 GLY A CA 1
ATOM 1226 C C . GLY A 1 148 ? -43.425 -21.544 68.134 1.00 54.81 148 GLY A C 1
ATOM 1227 O O . GLY A 1 148 ? -43.319 -22.602 68.742 1.00 54.81 148 GLY A O 1
ATOM 1228 N N . THR A 1 149 ? -43.566 -20.375 68.763 1.00 41.75 149 THR A N 1
ATOM 1229 C CA . THR A 1 149 ? -44.108 -20.322 70.130 1.00 41.75 149 THR A CA 1
ATOM 1230 C C . THR A 1 149 ? -45.251 -19.318 70.154 1.00 41.75 149 THR A C 1
ATOM 1232 O O . THR A 1 149 ? -45.062 -18.132 69.891 1.00 41.75 149 THR A O 1
ATOM 1235 N N . ALA A 1 150 ? -46.457 -19.829 70.394 1.00 48.59 150 ALA A N 1
ATOM 1236 C CA . ALA A 1 150 ? -47.693 -19.067 70.475 1.00 48.59 150 ALA A CA 1
ATOM 1237 C C . ALA A 1 150 ? -47.565 -17.910 71.480 1.00 48.59 150 ALA A C 1
ATOM 1239 O O . ALA A 1 150 ? -47.259 -18.121 72.654 1.00 48.59 150 ALA A O 1
ATOM 1240 N N . ILE A 1 151 ? -47.819 -16.685 71.018 1.00 59.16 151 ILE A N 1
ATOM 1241 C CA . ILE A 1 151 ? -47.925 -15.505 71.877 1.00 59.16 151 ILE A CA 1
ATOM 1242 C C . ILE A 1 151 ? -49.327 -15.537 72.496 1.00 59.16 151 ILE A C 1
ATOM 1244 O O . ILE A 1 151 ? -50.307 -15.162 71.856 1.00 59.16 151 ILE A O 1
ATOM 1248 N N . VAL A 1 152 ? -49.430 -16.039 73.727 1.00 56.56 152 VAL A N 1
ATOM 1249 C CA . VAL A 1 152 ? -50.649 -15.943 74.545 1.00 56.56 152 VAL A CA 1
ATOM 1250 C C . VAL A 1 152 ? -50.788 -14.494 75.044 1.00 56.56 152 VAL A C 1
ATOM 1252 O O . VAL A 1 152 ? -49.820 -13.963 75.597 1.00 56.56 152 VAL A O 1
ATOM 1255 N N . PRO A 1 153 ? -51.947 -13.825 74.884 1.00 53.91 153 PRO A N 1
ATOM 1256 C CA . PRO A 1 153 ? -52.173 -12.503 75.462 1.00 53.91 153 PRO A CA 1
ATOM 1257 C C . PRO A 1 153 ? -52.191 -12.582 76.993 1.00 53.91 153 PRO A C 1
ATOM 1259 O O . PRO A 1 153 ? -52.935 -13.370 77.572 1.00 53.91 153 PRO A O 1
ATOM 1262 N N . LYS A 1 154 ? -51.383 -11.757 77.663 1.00 58.41 154 LYS A N 1
ATOM 1263 C CA . LYS A 1 154 ? -51.403 -11.621 79.124 1.00 58.41 154 LYS A CA 1
ATOM 1264 C C . LYS A 1 154 ? -52.634 -10.798 79.530 1.00 58.41 154 LYS A C 1
ATOM 1266 O O . LYS A 1 154 ? -52.633 -9.581 79.347 1.00 58.41 154 LYS A O 1
ATOM 1271 N N . GLU A 1 155 ? -53.674 -11.451 80.050 1.00 45.88 155 GLU A N 1
ATOM 1272 C CA . GLU A 1 155 ? -54.785 -10.773 80.734 1.00 45.88 155 GLU A CA 1
ATOM 1273 C C . GLU A 1 155 ? -54.237 -9.917 81.890 1.00 45.88 155 GLU A C 1
ATOM 1275 O O . GLU A 1 155 ? -53.447 -10.386 82.711 1.00 45.88 155 GLU A O 1
ATOM 1280 N N . ARG A 1 156 ? -54.632 -8.637 81.940 1.00 58.78 156 ARG A N 1
ATOM 1281 C CA . ARG A 1 156 ? -54.379 -7.751 83.085 1.00 58.78 156 ARG A CA 1
ATOM 1282 C C . ARG A 1 156 ? -55.376 -8.091 84.190 1.00 58.78 156 ARG A C 1
ATOM 1284 O O . ARG A 1 156 ? -56.541 -7.724 84.080 1.00 58.78 156 ARG A O 1
ATOM 1291 N N . THR A 1 157 ? -54.912 -8.711 85.267 1.00 59.62 157 THR A N 1
ATOM 1292 C CA . THR A 1 157 ? -55.713 -9.016 86.465 1.00 59.62 157 THR A CA 1
ATOM 1293 C C . THR A 1 157 ? -55.312 -8.140 87.655 1.00 59.62 157 THR A C 1
ATOM 1295 O O . THR A 1 157 ? -55.202 -8.629 88.775 1.00 59.62 157 THR A O 1
ATOM 1298 N N . ASP A 1 158 ? -55.085 -6.843 87.427 1.00 55.78 158 ASP A N 1
ATOM 1299 C CA . ASP A 1 158 ? -54.523 -5.950 88.457 1.00 55.78 158 ASP A CA 1
ATOM 1300 C C . ASP A 1 158 ? -55.564 -4.976 89.048 1.00 55.78 158 ASP A C 1
ATOM 1302 O O . ASP A 1 158 ? -55.209 -4.038 89.758 1.00 55.78 158 ASP A O 1
ATOM 1306 N N . LEU A 1 159 ? -56.858 -5.169 88.775 1.00 58.59 159 LEU A N 1
ATOM 1307 C CA . LEU A 1 159 ? -57.927 -4.398 89.418 1.00 58.59 159 LEU A CA 1
ATOM 1308 C C . LEU A 1 159 ? -58.558 -5.235 90.535 1.00 58.59 159 LEU A C 1
ATOM 1310 O O . LEU A 1 159 ? -59.466 -6.025 90.289 1.00 58.59 159 LEU A O 1
ATOM 1314 N N . LEU A 1 160 ? -58.069 -5.052 91.764 1.00 54.75 160 LEU A N 1
ATOM 1315 C CA . LEU A 1 160 ? -58.751 -5.499 92.981 1.00 54.75 160 LEU A CA 1
ATOM 1316 C C . LEU A 1 160 ? -59.572 -4.344 93.590 1.00 54.75 160 LEU A C 1
ATOM 1318 O O . LEU A 1 160 ? -59.171 -3.182 93.483 1.00 54.75 160 LEU A O 1
ATOM 1322 N N . PRO A 1 161 ? -60.752 -4.661 94.156 1.00 52.41 161 PRO A N 1
ATOM 1323 C CA . PRO A 1 161 ? -61.876 -3.747 94.309 1.00 52.41 161 PRO A CA 1
ATOM 1324 C C . PRO A 1 161 ? -61.768 -2.792 95.501 1.00 52.41 161 PRO A C 1
ATOM 1326 O O . PRO A 1 161 ? -60.980 -2.962 96.428 1.00 52.41 161 PRO A O 1
ATOM 1329 N N . ALA A 1 162 ? -62.628 -1.779 95.433 1.00 51.31 162 ALA A N 1
ATOM 1330 C CA . ALA A 1 162 ? -62.803 -0.701 96.385 1.00 51.31 162 ALA A CA 1
ATOM 1331 C C . ALA A 1 162 ? -63.005 -1.155 97.843 1.00 51.31 162 ALA A C 1
ATOM 1333 O O . ALA A 1 162 ? -63.861 -1.985 98.125 1.00 51.31 162 ALA A O 1
ATOM 1334 N N . GLY A 1 163 ? -62.286 -0.466 98.736 1.00 55.28 163 GLY A N 1
ATOM 1335 C CA . GLY A 1 163 ? -62.795 0.100 99.986 1.00 55.28 163 GLY A CA 1
ATOM 1336 C C . GLY A 1 163 ? -63.160 -0.853 101.123 1.00 55.28 163 GLY A C 1
ATOM 1337 O O . GLY A 1 163 ? -64.169 -1.539 101.061 1.00 55.28 163 GLY A O 1
ATOM 1338 N N . GLN A 1 164 ? -62.454 -0.709 102.246 1.00 39.09 164 GLN A N 1
ATOM 1339 C CA . GLN A 1 164 ? -63.084 -0.665 103.567 1.00 39.09 164 GLN A CA 1
ATOM 1340 C C . GLN A 1 164 ? -62.234 0.204 104.507 1.00 39.09 164 GLN A C 1
ATOM 1342 O O . GLN A 1 164 ? -61.018 0.050 104.595 1.00 39.09 164 GLN A O 1
ATOM 1347 N N . ALA A 1 165 ? -62.903 1.194 105.099 1.00 47.81 165 ALA A N 1
ATOM 1348 C CA . ALA A 1 165 ? -62.405 2.141 106.092 1.00 47.81 165 ALA A CA 1
ATOM 1349 C C . ALA A 1 165 ? -62.426 1.527 107.512 1.00 47.81 165 ALA A C 1
ATOM 1351 O O . ALA A 1 165 ? -62.807 0.366 107.652 1.00 47.81 165 ALA A O 1
ATOM 1352 N N . SER A 1 166 ? -62.133 2.364 108.522 1.00 45.22 166 SER A N 1
ATOM 1353 C CA . SER A 1 166 ? -62.242 2.183 109.995 1.00 45.22 166 SER A CA 1
ATOM 1354 C C . SER A 1 166 ? -61.152 1.315 110.645 1.00 45.22 166 SER A C 1
ATOM 1356 O O . SER A 1 166 ? -60.828 0.259 110.116 1.00 45.22 166 SER A O 1
ATOM 1358 N N . ASP A 1 167 ? -60.501 1.687 111.753 1.00 45.12 167 ASP A N 1
ATOM 1359 C CA . ASP A 1 167 ? -60.654 2.770 112.750 1.00 45.12 167 ASP A CA 1
ATOM 1360 C C . ASP A 1 167 ? -59.267 3.229 113.250 1.00 45.12 167 ASP A C 1
ATOM 1362 O O . ASP A 1 167 ? -58.314 2.415 113.171 1.00 45.12 167 ASP A O 1
#

Sequence (167 aa):
MFKQKKRRSKEFKDSDKIIDLEQARAERRERRKLAADKKLNKSRRNALGELSERKVNKRNRKRLIYFCIILGIIVVIGWSVFHVYSLQKEYKGIVAQNKALKEKKQDLTEELGNVNNPEYVEQQAREQLKMVKPGEVMYILPPKDTTGTAIVPKERTDLLPAGQASD

pLDDT: mean 70.94, std 14.28, range [39.09, 94.5]